Protein AF-A0A0G0UA24-F1 (afdb_monomer)

Radius of gyration: 17.82 Å; Cα contacts (8 Å, |Δi|>4): 95; chains: 1; bounding box: 48×23×48 Å

pLDDT: mean 95.19, std 7.32, range [40.84, 98.69]

Structure (mmCIF, N/CA/C/O backbone):
data_AF-A0A0G0UA24-F1
#
_entry.id   AF-A0A0G0UA24-F1
#
loop_
_atom_site.group_PDB
_atom_site.id
_atom_site.type_symbol
_atom_site.label_atom_id
_atom_site.label_alt_id
_atom_site.label_comp_id
_atom_site.label_asym_id
_atom_site.label_entity_id
_atom_site.label_seq_id
_atom_site.pdbx_PDB_ins_code
_atom_site.Cartn_x
_atom_site.Cartn_y
_atom_site.Cartn_z
_atom_site.occupancy
_atom_site.B_iso_or_equiv
_atom_site.auth_seq_id
_atom_site.auth_comp_id
_atom_site.auth_asym_id
_atom_site.auth_atom_id
_atom_site.pdbx_PDB_model_num
ATOM 1 N N . LEU A 1 1 ? -5.037 3.005 -13.877 1.00 93.69 1 LEU A N 1
ATOM 2 C CA . LEU A 1 1 ? -3.824 3.220 -13.038 1.00 93.69 1 LEU A CA 1
ATOM 3 C C . LEU A 1 1 ? -4.126 2.835 -11.587 1.00 93.69 1 LEU A C 1
ATOM 5 O O . LEU A 1 1 ? -5.298 2.671 -11.282 1.00 93.69 1 LEU A O 1
ATOM 9 N N . ARG A 1 2 ? -3.142 2.717 -10.671 1.00 97.31 2 ARG A N 1
ATOM 10 C CA . ARG A 1 2 ? -3.430 2.375 -9.251 1.00 97.31 2 ARG A CA 1
ATOM 11 C C . ARG A 1 2 ? -4.433 3.333 -8.603 1.00 97.31 2 ARG A C 1
ATOM 13 O O . ARG A 1 2 ? -5.321 2.896 -7.885 1.00 97.31 2 ARG A O 1
ATOM 20 N N . VAL A 1 3 ? -4.277 4.635 -8.842 1.00 96.12 3 VAL A N 1
ATOM 21 C CA . VAL A 1 3 ? -5.142 5.683 -8.263 1.00 96.12 3 VAL A CA 1
ATOM 22 C C . VAL A 1 3 ? -6.575 5.672 -8.812 1.00 96.12 3 VAL A C 1
ATOM 24 O O . VAL A 1 3 ? -7.439 6.330 -8.250 1.00 96.12 3 VAL A O 1
ATOM 27 N N . GLU A 1 4 ? -6.824 4.910 -9.877 1.00 96.62 4 GLU A N 1
ATOM 28 C CA . GLU A 1 4 ? -8.127 4.758 -10.541 1.00 96.62 4 GLU A CA 1
ATOM 29 C C . GLU A 1 4 ? -8.693 3.338 -10.379 1.00 96.62 4 GLU A C 1
ATOM 31 O O . GLU A 1 4 ? -9.728 3.021 -10.959 1.00 96.62 4 GLU A O 1
ATOM 36 N N . ALA A 1 5 ? -7.988 2.458 -9.664 1.00 97.19 5 ALA A N 1
ATOM 37 C CA . ALA A 1 5 ? -8.392 1.069 -9.500 1.00 97.19 5 ALA A CA 1
ATOM 38 C C . ALA A 1 5 ? -9.613 0.950 -8.575 1.00 97.19 5 ALA A C 1
ATOM 40 O O . ALA A 1 5 ? -9.756 1.705 -7.610 1.00 97.19 5 ALA A O 1
ATOM 41 N N . ASP A 1 6 ? -10.476 -0.023 -8.861 1.00 96.75 6 ASP A N 1
ATOM 42 C CA . ASP A 1 6 ? -11.628 -0.362 -8.026 1.00 96.75 6 ASP A CA 1
ATOM 43 C C . ASP A 1 6 ? -11.207 -1.071 -6.724 1.00 96.75 6 ASP A C 1
ATOM 45 O O . ASP A 1 6 ? -10.076 -1.536 -6.583 1.00 96.75 6 ASP A O 1
ATOM 49 N N . GLU A 1 7 ? -12.129 -1.187 -5.764 1.00 95.44 7 GLU A N 1
ATOM 50 C CA . GLU A 1 7 ? -11.859 -1.760 -4.434 1.00 95.44 7 GLU A CA 1
ATOM 51 C C . GLU A 1 7 ? -11.327 -3.206 -4.459 1.00 95.44 7 GLU A C 1
ATOM 53 O O . GLU A 1 7 ? -10.683 -3.622 -3.497 1.00 95.44 7 GLU A O 1
ATOM 58 N N . ILE A 1 8 ? -11.588 -3.980 -5.519 1.00 94.56 8 ILE A N 1
ATOM 59 C CA . ILE A 1 8 ? -11.097 -5.356 -5.651 1.00 94.56 8 ILE A CA 1
ATOM 60 C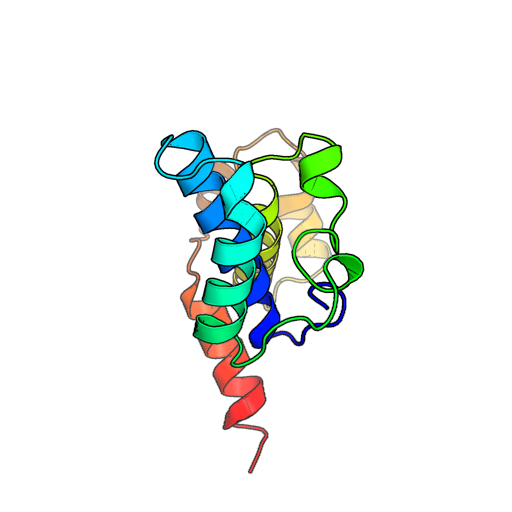 C . ILE A 1 8 ? -9.688 -5.337 -6.243 1.00 94.56 8 ILE A C 1
ATOM 62 O O . ILE A 1 8 ? -8.773 -5.953 -5.693 1.00 94.56 8 ILE A O 1
ATOM 66 N N . THR A 1 9 ? -9.487 -4.620 -7.352 1.00 96.94 9 THR A N 1
ATOM 67 C CA . THR A 1 9 ? -8.200 -4.652 -8.066 1.00 96.94 9 THR A CA 1
ATOM 68 C C . THR A 1 9 ? -7.115 -3.795 -7.416 1.00 96.94 9 THR A C 1
ATOM 70 O O . THR A 1 9 ? -5.921 -4.058 -7.594 1.00 96.94 9 THR A O 1
ATOM 73 N N . TYR A 1 10 ? -7.498 -2.820 -6.588 1.00 98.00 10 TYR A N 1
ATOM 74 C CA . TYR A 1 10 ? -6.584 -1.914 -5.893 1.00 98.00 10 TYR A CA 1
ATOM 75 C C . TYR A 1 10 ? -5.495 -2.642 -5.092 1.00 98.00 10 TYR A C 1
ATOM 77 O O . TYR A 1 10 ? -4.321 -2.265 -5.135 1.00 98.00 10 TYR A O 1
ATOM 85 N N . HIS A 1 11 ? -5.845 -3.720 -4.388 1.00 97.56 11 HIS A N 1
ATOM 86 C CA . HIS A 1 11 ? -4.891 -4.435 -3.538 1.00 97.56 11 HIS A CA 1
ATOM 87 C C . HIS A 1 11 ? -3.804 -5.167 -4.330 1.00 97.56 11 HIS A C 1
ATOM 89 O O . HIS A 1 11 ? -2.666 -5.242 -3.860 1.00 97.56 11 HIS A O 1
ATOM 95 N N . PHE A 1 12 ? -4.089 -5.608 -5.558 1.00 98.25 12 PHE A N 1
ATOM 96 C CA . PHE A 1 12 ? -3.070 -6.180 -6.440 1.00 98.25 12 PHE A CA 1
ATOM 97 C C . PHE A 1 12 ? -2.039 -5.138 -6.868 1.00 98.25 12 PHE A C 1
ATOM 99 O O . PHE A 1 12 ? -0.848 -5.448 -6.926 1.00 98.25 12 PHE A O 1
ATOM 106 N N . HIS A 1 13 ? -2.463 -3.883 -7.070 1.00 98.44 13 HIS A N 1
ATOM 107 C CA . HIS A 1 13 ? -1.538 -2.778 -7.324 1.00 98.44 13 HIS A CA 1
ATOM 108 C C . HIS A 1 13 ? -0.584 -2.527 -6.145 1.00 98.44 13 HIS A C 1
ATOM 110 O O . HIS A 1 13 ? 0.583 -2.183 -6.348 1.00 98.44 13 HIS A O 1
ATOM 116 N N . ILE A 1 14 ? -1.055 -2.697 -4.910 1.00 98.44 14 ILE A N 1
ATOM 117 C CA . ILE A 1 14 ? -0.205 -2.589 -3.720 1.00 98.44 14 ILE A CA 1
ATOM 118 C C . ILE A 1 14 ? 0.744 -3.787 -3.616 1.00 98.44 14 ILE A C 1
ATOM 120 O O . ILE A 1 14 ? 1.931 -3.605 -3.347 1.00 98.44 14 ILE A O 1
ATOM 124 N N . MET A 1 15 ? 0.242 -4.992 -3.889 1.00 98.25 15 MET A N 1
ATOM 125 C CA . MET A 1 15 ? 1.002 -6.235 -3.782 1.00 98.25 15 MET A CA 1
ATOM 126 C C . MET A 1 15 ? 2.219 -6.259 -4.710 1.00 98.25 15 MET A C 1
ATOM 128 O O . MET A 1 15 ? 3.318 -6.529 -4.227 1.00 98.25 15 MET A O 1
ATOM 132 N N . LEU A 1 16 ? 2.087 -5.884 -5.997 1.00 98.19 16 LEU A N 1
ATOM 133 C CA . LEU A 1 16 ? 3.269 -5.877 -6.876 1.00 98.19 16 LEU A CA 1
ATOM 134 C C . LEU A 1 16 ? 4.356 -4.910 -6.397 1.00 98.19 16 LEU A C 1
ATOM 136 O O . LEU A 1 16 ? 5.537 -5.224 -6.504 1.00 98.19 16 LEU A O 1
ATOM 140 N N . ARG A 1 17 ? 3.972 -3.749 -5.851 1.00 98.69 17 ARG A N 1
ATOM 141 C CA . ARG A 1 17 ? 4.928 -2.735 -5.389 1.00 98.69 17 ARG A CA 1
ATOM 142 C C . ARG A 1 17 ? 5.668 -3.233 -4.161 1.00 98.69 17 ARG A C 1
ATOM 144 O O . ARG A 1 17 ? 6.889 -3.169 -4.129 1.00 98.69 17 ARG A O 1
ATOM 151 N N . PHE A 1 18 ? 4.935 -3.800 -3.206 1.00 98.50 18 PHE A N 1
ATOM 152 C CA . PHE A 1 18 ? 5.519 -4.414 -2.020 1.00 98.50 18 PHE A CA 1
ATOM 153 C C . PHE A 1 18 ? 6.501 -5.538 -2.370 1.00 98.50 18 PHE A C 1
ATOM 155 O O . PHE A 1 18 ? 7.585 -5.614 -1.800 1.00 98.50 18 PHE A O 1
ATOM 162 N N . GLU A 1 19 ? 6.157 -6.409 -3.318 1.00 98.56 19 GLU A N 1
ATOM 163 C CA . GLU A 1 19 ? 7.037 -7.513 -3.709 1.00 98.56 19 GLU A CA 1
ATOM 164 C C . GLU A 1 19 ? 8.286 -7.049 -4.456 1.00 98.56 19 GLU A C 1
ATOM 166 O O . GLU A 1 19 ? 9.361 -7.613 -4.247 1.00 98.56 19 GLU A O 1
ATOM 171 N N . ILE A 1 20 ? 8.166 -6.016 -5.294 1.00 98.56 20 ILE A N 1
ATOM 172 C CA . ILE A 1 20 ? 9.320 -5.382 -5.938 1.00 98.56 20 ILE A CA 1
ATOM 173 C C . ILE A 1 20 ? 10.220 -4.738 -4.880 1.00 98.56 20 ILE A C 1
ATOM 175 O O . ILE A 1 20 ? 11.419 -5.003 -4.872 1.00 98.56 20 ILE A O 1
ATOM 179 N N . GLU A 1 21 ? 9.653 -3.961 -3.951 1.00 98.56 21 GLU A N 1
ATOM 180 C CA . GLU A 1 21 ? 10.396 -3.354 -2.839 1.00 98.56 21 GLU A CA 1
ATOM 181 C C . GLU A 1 21 ? 11.130 -4.412 -2.017 1.00 98.56 21 GLU A C 1
ATOM 183 O O . GLU A 1 21 ? 12.331 -4.291 -1.787 1.00 98.56 21 GLU A O 1
ATOM 188 N N . LYS A 1 22 ? 10.435 -5.486 -1.633 1.00 98.31 22 LYS A N 1
ATOM 189 C CA . LYS A 1 22 ? 11.029 -6.603 -0.899 1.00 98.31 22 LYS A CA 1
ATOM 190 C C . LYS A 1 22 ? 12.170 -7.244 -1.682 1.00 98.31 22 LYS A C 1
ATOM 192 O O . LYS A 1 22 ? 13.224 -7.492 -1.111 1.00 98.31 22 LYS A O 1
ATOM 197 N N . GLY A 1 23 ? 11.990 -7.503 -2.977 1.00 98.38 23 GLY A N 1
ATOM 198 C CA . GLY A 1 23 ? 13.037 -8.095 -3.805 1.00 98.38 23 GLY A CA 1
ATOM 199 C C . GLY A 1 23 ? 14.259 -7.189 -3.985 1.00 98.38 23 GLY A C 1
ATOM 200 O O . GLY A 1 23 ? 15.382 -7.690 -3.975 1.00 98.38 23 GLY A O 1
ATOM 201 N N . LEU A 1 24 ? 14.069 -5.871 -4.077 1.00 98.00 24 LEU A N 1
ATOM 202 C CA . LEU A 1 24 ? 15.164 -4.895 -4.108 1.00 98.00 24 LEU A CA 1
ATOM 203 C C . LEU A 1 24 ? 15.911 -4.837 -2.766 1.00 98.00 24 LEU A C 1
ATOM 205 O O . LEU A 1 24 ? 17.138 -4.904 -2.742 1.00 98.00 24 LEU A O 1
ATOM 209 N N . VAL A 1 25 ? 15.184 -4.761 -1.646 1.00 97.62 25 VAL A N 1
ATOM 210 C CA . VAL A 1 25 ? 15.765 -4.728 -0.289 1.00 97.62 25 VAL A CA 1
ATOM 211 C C . VAL A 1 25 ? 16.515 -6.023 0.029 1.00 97.62 25 VAL A C 1
ATOM 213 O O . VAL A 1 25 ? 17.631 -5.979 0.546 1.00 97.62 25 VAL A O 1
ATOM 216 N N . ASP A 1 26 ? 15.953 -7.169 -0.358 1.00 98.00 26 ASP A N 1
ATOM 217 C CA . ASP A 1 26 ? 16.577 -8.490 -0.225 1.00 98.00 26 ASP A CA 1
ATOM 218 C C . ASP A 1 26 ? 17.754 -8.698 -1.206 1.00 98.00 26 ASP A C 1
ATOM 220 O O . ASP A 1 26 ? 18.359 -9.771 -1.206 1.00 98.00 26 ASP A O 1
ATOM 224 N N . LYS A 1 27 ? 18.071 -7.717 -2.068 1.00 97.50 27 LYS A N 1
ATOM 225 C CA . LYS A 1 27 ? 19.072 -7.807 -3.151 1.00 97.50 27 LYS A CA 1
ATOM 226 C C . LYS A 1 27 ? 18.838 -8.973 -4.123 1.00 97.50 27 LYS A C 1
ATOM 228 O O . LYS A 1 27 ? 19.776 -9.482 -4.730 1.00 97.50 27 LYS A O 1
ATOM 233 N N . LYS A 1 28 ? 17.584 -9.403 -4.270 1.00 98.12 28 LYS A N 1
ATOM 234 C CA . LYS A 1 28 ? 17.153 -10.412 -5.252 1.00 98.12 28 LYS A CA 1
ATOM 235 C C . LYS A 1 28 ? 16.920 -9.804 -6.631 1.00 98.12 28 LYS A C 1
ATOM 237 O O . LYS A 1 28 ? 17.026 -10.517 -7.622 1.00 98.12 28 LYS A O 1
ATOM 242 N N . TYR A 1 29 ? 16.580 -8.517 -6.686 1.00 98.06 29 TYR A N 1
ATOM 243 C CA . TYR A 1 29 ? 16.347 -7.768 -7.919 1.00 98.06 29 TYR A CA 1
ATOM 244 C C . TYR A 1 29 ? 17.359 -6.634 -8.055 1.00 98.06 29 TYR A C 1
ATOM 246 O O . TYR A 1 29 ? 17.713 -6.000 -7.058 1.00 98.06 29 TYR A O 1
ATOM 254 N N . ASN A 1 30 ? 17.775 -6.341 -9.288 1.00 98.06 30 ASN A N 1
ATOM 255 C CA . ASN A 1 30 ? 18.485 -5.104 -9.593 1.00 98.06 30 ASN A CA 1
ATOM 256 C C . ASN A 1 30 ? 17.489 -4.027 -10.017 1.00 98.06 30 ASN A C 1
ATOM 258 O O . ASN A 1 30 ? 16.446 -4.316 -10.603 1.00 98.06 30 ASN A O 1
ATOM 262 N N . VAL A 1 31 ? 17.839 -2.762 -9.775 1.00 97.00 31 VAL A N 1
ATOM 263 C CA . VAL A 1 31 ? 17.016 -1.615 -10.195 1.00 97.00 31 VAL A CA 1
ATOM 264 C C . VAL A 1 31 ? 16.802 -1.600 -11.714 1.00 97.00 31 VAL A C 1
ATOM 266 O O . VAL A 1 31 ? 15.720 -1.236 -12.168 1.00 97.00 31 VAL A O 1
ATOM 269 N N . SER A 1 32 ? 17.797 -2.043 -12.493 1.00 97.94 32 SER A N 1
ATOM 270 C CA . SER A 1 32 ? 17.715 -2.152 -13.956 1.00 97.94 32 SER A CA 1
ATOM 271 C C . SER A 1 32 ? 16.590 -3.063 -14.440 1.00 97.94 32 SER A C 1
ATOM 273 O O . SER A 1 32 ? 16.081 -2.839 -15.529 1.00 97.94 32 SER A O 1
ATOM 275 N N . ASP A 1 33 ? 16.193 -4.040 -13.623 1.00 98.00 33 ASP A N 1
ATOM 276 C CA . ASP A 1 33 ? 15.266 -5.108 -14.009 1.00 98.00 33 ASP A CA 1
ATOM 277 C C . ASP A 1 33 ? 13.820 -4.786 -13.580 1.00 98.00 33 ASP A C 1
ATOM 279 O O . ASP A 1 33 ? 12.877 -5.538 -13.838 1.00 98.00 33 ASP A O 1
ATOM 283 N N . VAL A 1 34 ? 13.620 -3.670 -12.864 1.00 98.12 34 VAL A N 1
ATOM 284 C CA . VAL A 1 34 ? 12.334 -3.329 -12.237 1.00 98.12 34 VAL A CA 1
ATOM 285 C C . VAL A 1 34 ? 11.239 -3.123 -13.280 1.00 98.12 34 VAL A C 1
ATOM 287 O O . VAL A 1 34 ? 10.082 -3.442 -13.012 1.00 98.12 34 VAL A O 1
ATOM 290 N N . ARG A 1 35 ? 11.577 -2.630 -14.474 1.00 98.25 35 ARG A N 1
ATOM 291 C CA . ARG A 1 35 ? 10.610 -2.431 -15.559 1.00 98.25 35 ARG A CA 1
ATOM 292 C C . ARG A 1 35 ? 10.015 -3.762 -16.020 1.00 98.25 35 ARG A C 1
ATOM 294 O O . ARG A 1 35 ? 8.797 -3.892 -16.149 1.00 98.25 35 ARG A O 1
ATOM 301 N N . GLU A 1 36 ? 10.863 -4.752 -16.249 1.00 98.44 36 GLU A N 1
ATOM 302 C CA . GLU A 1 36 ? 10.490 -6.085 -16.705 1.00 98.44 36 GLU A CA 1
ATOM 303 C C . GLU A 1 36 ? 9.700 -6.814 -15.615 1.00 98.44 36 GLU A C 1
ATOM 305 O O . GLU A 1 36 ? 8.629 -7.361 -15.888 1.00 98.44 36 GLU A O 1
ATOM 310 N N . ILE A 1 37 ? 10.171 -6.743 -14.365 1.00 98.56 37 ILE A N 1
ATOM 311 C CA . ILE A 1 37 ? 9.492 -7.335 -13.204 1.00 98.56 37 ILE A CA 1
ATOM 312 C C . ILE A 1 37 ? 8.109 -6.705 -13.007 1.00 98.56 37 ILE A C 1
ATOM 314 O O . ILE A 1 37 ? 7.131 -7.417 -12.770 1.00 98.56 37 ILE A O 1
ATOM 318 N N . TRP A 1 38 ? 8.000 -5.380 -13.138 1.00 98.69 38 TRP A N 1
ATOM 319 C CA . TRP A 1 38 ? 6.726 -4.669 -13.067 1.00 98.69 38 TRP A CA 1
ATOM 320 C C . TRP A 1 38 ? 5.741 -5.188 -14.110 1.00 98.69 38 TRP A C 1
ATOM 322 O O . TRP A 1 38 ? 4.609 -5.536 -13.777 1.00 98.69 38 TRP A O 1
ATOM 332 N N . ASN A 1 39 ? 6.170 -5.259 -15.370 1.00 98.56 39 ASN A N 1
ATOM 333 C CA . ASN A 1 39 ? 5.323 -5.704 -16.472 1.00 98.56 39 ASN A CA 1
ATOM 334 C C . ASN A 1 39 ? 4.877 -7.160 -16.296 1.00 98.56 39 ASN A C 1
ATOM 336 O O . ASN A 1 39 ? 3.704 -7.464 -16.522 1.00 98.56 39 ASN A O 1
ATOM 340 N N . ALA A 1 40 ? 5.774 -8.035 -15.835 1.00 98.56 40 ALA A N 1
ATOM 341 C CA . ALA A 1 40 ? 5.448 -9.421 -15.520 1.00 98.56 40 ALA A CA 1
ATOM 342 C C . ALA A 1 40 ? 4.387 -9.515 -14.410 1.00 98.56 40 ALA A C 1
ATOM 344 O O . ALA A 1 40 ? 3.367 -10.175 -14.597 1.00 98.56 40 ALA A O 1
ATOM 345 N N . LYS A 1 41 ? 4.560 -8.785 -13.301 1.00 98.44 41 LYS A N 1
ATOM 346 C CA . LYS A 1 41 ? 3.606 -8.788 -12.178 1.00 98.44 41 LYS A CA 1
ATOM 347 C C . LYS A 1 41 ? 2.263 -8.146 -12.518 1.00 98.44 41 LYS A C 1
ATOM 349 O O . LYS A 1 41 ? 1.224 -8.635 -12.088 1.00 98.44 41 LYS A O 1
ATOM 354 N N . MET A 1 42 ? 2.252 -7.075 -13.314 1.00 98.38 42 MET A N 1
ATOM 355 C CA . MET A 1 42 ? 1.008 -6.497 -13.838 1.00 98.38 42 MET A CA 1
ATOM 356 C C . MET A 1 42 ? 0.247 -7.520 -14.686 1.00 98.38 42 MET A C 1
ATOM 358 O O . MET A 1 42 ? -0.972 -7.646 -14.551 1.00 98.38 42 MET A O 1
ATOM 362 N N . LYS A 1 43 ? 0.956 -8.292 -15.521 1.00 98.44 43 LYS A N 1
ATOM 363 C CA . LYS A 1 43 ? 0.328 -9.341 -16.326 1.00 98.44 43 LYS A CA 1
ATOM 364 C C . LYS A 1 43 ? -0.206 -10.476 -15.459 1.00 98.44 43 LYS A C 1
ATOM 366 O O . LYS A 1 43 ? -1.316 -10.934 -15.707 1.00 98.44 43 LYS A O 1
ATOM 371 N N . GLU A 1 44 ? 0.566 -10.900 -14.465 1.00 98.38 44 GLU A N 1
ATOM 372 C CA . GLU A 1 44 ? 0.212 -11.968 -13.529 1.00 98.38 44 GLU A CA 1
ATOM 373 C C . GLU A 1 44 ? -1.024 -11.615 -12.690 1.00 98.38 44 GLU A C 1
ATOM 375 O O . GLU A 1 44 ? -1.982 -12.380 -12.661 1.00 98.38 44 GLU A O 1
ATOM 380 N N . TYR A 1 45 ? -1.035 -10.445 -12.045 1.00 97.88 45 TYR A N 1
ATOM 381 C CA . TYR A 1 45 ? -2.089 -10.087 -11.091 1.00 97.88 45 TYR A CA 1
ATOM 382 C C . TYR A 1 45 ? -3.304 -9.410 -11.720 1.00 97.88 45 TYR A C 1
ATOM 384 O O . TYR A 1 45 ? -4.411 -9.545 -11.207 1.00 97.88 45 TYR A O 1
ATOM 392 N N . LEU A 1 46 ? -3.115 -8.657 -12.804 1.00 97.62 46 LEU A N 1
ATOM 393 C CA . LEU A 1 46 ? -4.165 -7.819 -13.397 1.00 97.62 46 LEU A CA 1
ATOM 394 C C . LEU A 1 46 ? -4.457 -8.179 -14.858 1.00 97.62 46 LEU A C 1
ATOM 396 O O . LEU A 1 46 ? -5.314 -7.562 -15.485 1.00 97.62 46 LEU A O 1
ATOM 400 N N . GLY A 1 47 ? -3.744 -9.149 -15.437 1.00 97.88 47 GLY A N 1
ATOM 401 C CA . GLY A 1 47 ? -3.963 -9.593 -16.815 1.00 97.88 47 GLY A CA 1
ATOM 402 C C . GLY A 1 47 ? -3.492 -8.609 -17.893 1.00 97.88 47 GLY A C 1
ATOM 403 O O . GLY A 1 47 ? -3.616 -8.922 -19.083 1.00 97.8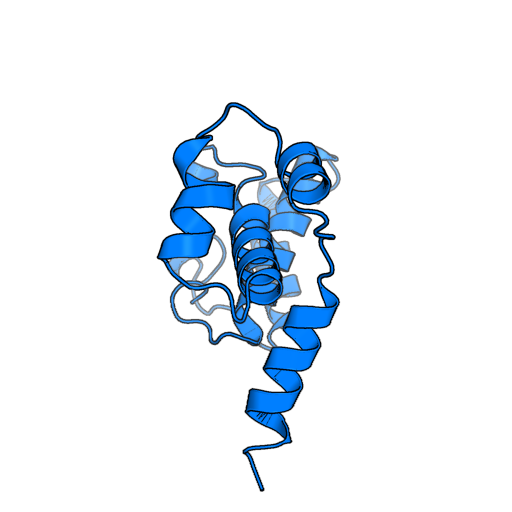8 47 GLY A O 1
ATOM 404 N N . ILE A 1 48 ? -2.901 -7.470 -17.516 1.00 96.88 48 ILE A N 1
ATOM 405 C CA . ILE A 1 48 ? -2.543 -6.363 -18.417 1.00 96.88 48 ILE A CA 1
ATOM 406 C C . ILE A 1 48 ? -1.047 -6.037 -18.376 1.00 96.88 48 ILE A C 1
ATOM 408 O O .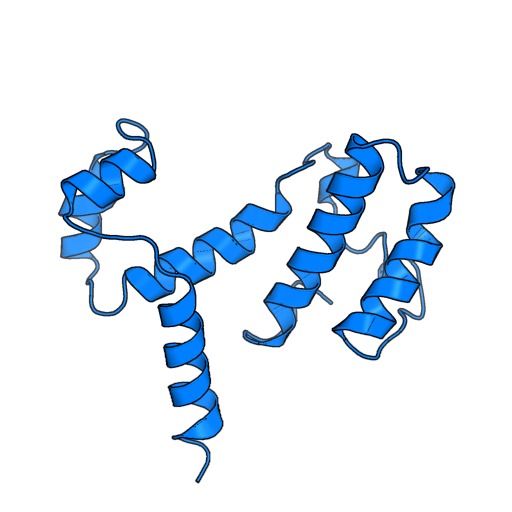 ILE A 1 48 ? -0.394 -6.195 -17.352 1.00 96.88 48 ILE A O 1
ATOM 412 N N . VAL A 1 49 ? -0.511 -5.528 -19.486 1.00 97.94 49 VAL A N 1
ATOM 413 C CA . VAL A 1 49 ? 0.844 -4.959 -19.556 1.00 97.94 49 VAL A CA 1
ATOM 414 C C . VAL A 1 49 ? 0.716 -3.478 -19.926 1.00 97.94 49 VAL A C 1
ATOM 416 O O . VAL A 1 49 ? 0.042 -3.178 -20.917 1.00 97.94 49 VAL A O 1
ATOM 419 N N . PRO A 1 50 ? 1.310 -2.546 -19.156 1.00 97.25 50 PRO A N 1
ATOM 420 C CA . PRO A 1 50 ? 1.309 -1.124 -19.497 1.00 97.25 50 PRO A CA 1
ATOM 421 C C . PRO A 1 50 ? 1.916 -0.865 -20.882 1.00 97.25 50 PRO A C 1
ATOM 423 O O . PRO A 1 50 ? 2.919 -1.475 -21.246 1.00 97.25 50 PRO A O 1
ATOM 426 N N . LYS A 1 51 ? 1.340 0.066 -21.653 1.00 96.75 51 LYS A N 1
ATOM 427 C CA . LYS A 1 51 ? 1.858 0.407 -22.994 1.00 96.75 51 LYS A CA 1
ATOM 428 C C . LYS A 1 51 ? 3.087 1.314 -22.934 1.00 96.75 51 LYS A C 1
ATOM 430 O O . LYS A 1 51 ? 3.869 1.354 -23.880 1.00 96.75 51 LYS A O 1
ATOM 435 N N . LYS A 1 52 ? 3.215 2.085 -21.853 1.00 97.38 52 LYS A N 1
ATOM 436 C CA . LYS A 1 52 ? 4.273 3.075 -21.625 1.00 97.38 52 LYS A CA 1
ATOM 437 C C . LYS A 1 52 ? 4.719 3.026 -20.173 1.00 97.38 52 LYS A C 1
ATOM 439 O O . LYS A 1 52 ? 3.914 2.750 -19.287 1.00 97.38 52 LYS A O 1
ATOM 444 N N . ASP A 1 53 ? 5.967 3.397 -19.913 1.00 97.75 53 ASP A N 1
ATOM 445 C CA . ASP A 1 53 ? 6.519 3.367 -18.553 1.00 97.75 53 ASP A CA 1
ATOM 446 C C . ASP A 1 53 ? 5.830 4.375 -17.625 1.00 97.75 53 ASP A C 1
ATOM 448 O O . ASP A 1 53 ? 5.672 4.093 -16.441 1.00 97.75 53 ASP A O 1
ATOM 452 N N . SER A 1 54 ? 5.319 5.484 -18.174 1.00 97.19 54 SER A N 1
ATOM 453 C CA . SER A 1 54 ? 4.478 6.460 -17.462 1.00 97.19 54 SER A CA 1
ATOM 454 C C . SER A 1 54 ? 3.162 5.872 -16.938 1.00 97.19 54 SER A C 1
ATOM 456 O O . SER A 1 54 ? 2.605 6.377 -15.972 1.00 97.19 54 SER A O 1
ATOM 458 N N . GLU A 1 55 ? 2.658 4.809 -17.569 1.00 96.81 55 GLU A N 1
ATOM 459 C CA . GLU A 1 55 ? 1.479 4.050 -17.125 1.00 96.81 55 GLU A CA 1
ATOM 460 C C . GLU A 1 55 ? 1.874 2.799 -16.316 1.00 96.81 55 GLU A C 1
ATOM 462 O O . GLU A 1 55 ? 1.025 2.127 -15.726 1.00 96.81 55 GLU A O 1
ATOM 467 N N . GLY A 1 56 ? 3.166 2.465 -16.317 1.00 97.56 56 GLY A N 1
ATOM 468 C CA . GLY A 1 56 ? 3.766 1.315 -15.657 1.00 97.56 56 GLY A CA 1
ATOM 469 C C . GLY A 1 56 ? 4.590 1.740 -14.452 1.00 97.56 56 GLY A C 1
ATOM 470 O O . GLY A 1 56 ? 4.063 2.353 -13.524 1.00 97.56 56 GLY A O 1
ATOM 471 N N . VAL A 1 57 ? 5.875 1.392 -14.472 1.00 97.94 57 VAL A N 1
ATOM 472 C CA . VAL A 1 57 ? 6.814 1.576 -13.357 1.00 97.94 57 VAL A CA 1
ATOM 473 C C . VAL A 1 57 ? 6.971 3.034 -12.896 1.00 97.94 57 VAL A C 1
ATOM 475 O O . VAL A 1 57 ? 7.240 3.271 -11.724 1.00 97.94 57 VAL A O 1
ATOM 478 N N . LEU A 1 58 ? 6.754 4.018 -13.776 1.00 97.94 58 LEU A N 1
ATOM 479 C CA . LEU A 1 58 ? 6.892 5.448 -13.465 1.00 97.94 58 LEU A CA 1
ATOM 480 C C . LEU A 1 58 ? 5.570 6.122 -13.062 1.00 97.94 58 LEU A C 1
ATOM 482 O O . LEU A 1 58 ? 5.529 7.342 -12.933 1.00 97.94 58 LEU A O 1
ATOM 486 N N . GLN A 1 59 ? 4.483 5.364 -12.879 1.00 97.81 59 GLN A N 1
ATOM 487 C CA . GLN A 1 59 ? 3.167 5.951 -12.590 1.00 97.81 59 GLN A CA 1
ATOM 488 C C . GLN A 1 59 ? 3.056 6.601 -11.201 1.00 97.81 59 GLN A C 1
ATOM 490 O O . GLN A 1 59 ? 2.138 7.382 -10.968 1.00 97.81 59 GLN A O 1
ATOM 495 N N . ASP A 1 60 ? 3.938 6.239 -10.267 1.00 98.19 60 ASP A N 1
ATOM 496 C CA . ASP A 1 60 ? 3.901 6.684 -8.875 1.00 98.19 60 ASP A CA 1
ATOM 497 C C . ASP A 1 60 ? 5.185 7.417 -8.481 1.00 98.19 60 ASP A C 1
ATOM 499 O O . ASP A 1 60 ? 6.291 7.008 -8.826 1.00 98.19 60 ASP A O 1
ATOM 503 N N . ILE A 1 61 ? 5.032 8.466 -7.673 1.00 97.62 61 ILE A N 1
ATOM 504 C CA . ILE A 1 61 ? 6.142 9.297 -7.180 1.00 97.62 61 ILE A CA 1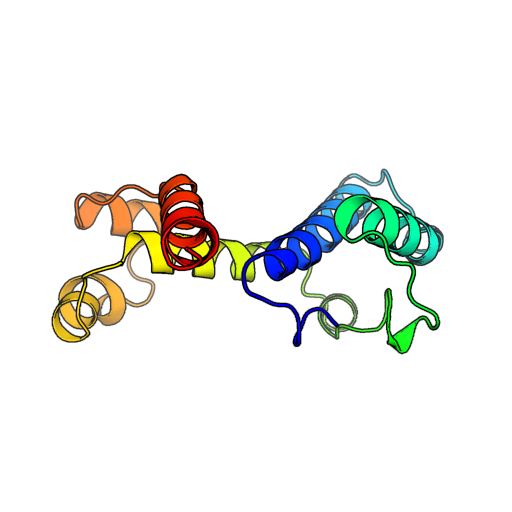
ATOM 505 C C . ILE A 1 61 ? 6.892 8.680 -5.989 1.00 97.62 61 ILE A C 1
ATOM 507 O O . ILE A 1 61 ? 7.913 9.204 -5.556 1.00 97.62 61 ILE A O 1
ATOM 511 N N . HIS A 1 62 ? 6.381 7.597 -5.400 1.00 98.44 62 HIS A N 1
ATOM 512 C CA . HIS A 1 62 ? 6.844 7.115 -4.096 1.00 98.44 62 HIS A CA 1
ATOM 513 C C . HIS A 1 62 ? 8.319 6.740 -4.083 1.00 98.44 62 HIS A C 1
ATOM 515 O O . HIS A 1 62 ? 9.060 7.189 -3.210 1.00 98.44 62 HIS A O 1
ATOM 521 N N . TRP A 1 63 ? 8.765 5.964 -5.068 1.00 97.69 63 TRP A N 1
ATOM 522 C CA . TRP A 1 63 ? 10.155 5.519 -5.131 1.00 97.69 63 TRP A CA 1
ATOM 523 C C . TRP A 1 63 ? 11.123 6.662 -5.437 1.00 97.69 63 TRP A C 1
ATOM 525 O O . TRP A 1 63 ? 12.204 6.695 -4.855 1.00 97.69 63 TRP A O 1
ATOM 535 N N . SER A 1 64 ? 10.730 7.642 -6.259 1.00 96.69 64 SER A N 1
ATOM 536 C CA . SER A 1 64 ? 11.567 8.825 -6.509 1.00 96.69 64 SER A CA 1
ATOM 537 C C . SER A 1 64 ? 11.682 9.739 -5.285 1.00 96.69 64 SER A C 1
ATOM 539 O O . SER A 1 64 ? 12.670 10.455 -5.152 1.00 96.69 64 SER A O 1
ATOM 541 N N . GLN A 1 65 ? 10.723 9.671 -4.358 1.00 97.94 65 GLN A N 1
ATOM 542 C CA . GLN A 1 65 ? 10.764 10.353 -3.059 1.00 97.94 65 GLN A CA 1
ATOM 543 C C . GLN A 1 65 ? 11.362 9.498 -1.928 1.00 97.94 65 GLN A C 1
ATOM 545 O O . GLN A 1 65 ? 11.325 9.903 -0.768 1.00 97.94 65 GLN A O 1
ATOM 550 N N . GLY A 1 66 ? 11.901 8.312 -2.229 1.00 96.50 66 GLY A N 1
ATOM 551 C CA . GLY A 1 66 ? 12.505 7.426 -1.229 1.00 96.50 66 GLY A CA 1
ATOM 552 C C . GLY A 1 66 ? 11.507 6.752 -0.279 1.00 96.50 66 GLY A C 1
ATOM 553 O O . GLY A 1 66 ? 11.911 6.206 0.745 1.00 96.50 66 GLY A O 1
ATOM 554 N N . MET A 1 67 ? 10.210 6.754 -0.602 1.00 97.94 67 MET A N 1
ATOM 555 C CA . MET A 1 67 ? 9.148 6.159 0.219 1.00 97.94 67 MET A CA 1
ATOM 556 C C . MET A 1 67 ? 9.067 4.631 0.040 1.00 97.94 67 MET A C 1
ATOM 558 O O . MET A 1 67 ? 8.050 4.097 -0.402 1.00 97.94 67 MET A O 1
ATOM 562 N N . ILE A 1 68 ? 10.147 3.924 0.377 1.00 97.25 68 ILE A N 1
ATOM 563 C CA . ILE A 1 68 ? 10.224 2.454 0.344 1.00 97.25 68 ILE A CA 1
ATOM 564 C C . ILE A 1 68 ? 9.519 1.859 1.571 1.00 97.25 68 ILE A C 1
ATOM 566 O O . ILE A 1 68 ? 9.715 2.328 2.691 1.00 97.25 68 ILE A O 1
ATOM 570 N N . GLY A 1 69 ? 8.694 0.825 1.375 1.00 96.88 69 GLY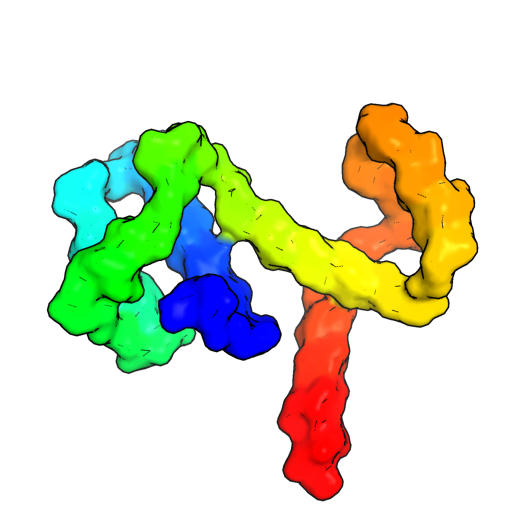 A N 1
ATOM 571 C CA . GLY A 1 69 ? 7.884 0.216 2.437 1.00 96.88 69 GLY A CA 1
ATOM 572 C C . GLY A 1 69 ? 6.584 0.971 2.728 1.00 96.88 69 GLY A C 1
ATOM 573 O O . GLY A 1 69 ? 5.861 0.622 3.663 1.00 96.88 69 GLY A O 1
ATOM 574 N N . TYR A 1 70 ? 6.259 1.994 1.930 1.00 98.06 70 TYR A N 1
ATOM 575 C CA . TYR A 1 70 ? 5.079 2.832 2.133 1.00 98.06 70 TYR A CA 1
ATOM 576 C C . TYR A 1 70 ? 3.801 2.191 1.583 1.00 98.06 70 TYR A C 1
ATOM 578 O O . TYR A 1 70 ? 2.756 2.244 2.230 1.00 98.06 70 TYR A O 1
ATOM 586 N N . PHE A 1 71 ? 3.850 1.555 0.407 1.00 98.38 71 PHE A N 1
ATOM 587 C CA . PHE A 1 71 ? 2.648 1.043 -0.265 1.00 98.38 71 PHE A CA 1
ATOM 588 C C . PHE A 1 71 ? 1.776 0.086 0.565 1.00 98.38 71 PHE A C 1
ATOM 590 O O . PHE A 1 71 ? 0.551 0.238 0.508 1.00 98.38 71 PHE A O 1
ATOM 597 N N . PRO A 1 72 ? 2.326 -0.849 1.370 1.00 97.75 72 PRO A N 1
ATOM 598 C CA . PRO A 1 72 ? 1.516 -1.728 2.217 1.00 97.75 72 PRO A CA 1
ATOM 599 C C . PRO A 1 72 ? 0.539 -0.987 3.141 1.00 97.75 72 PRO A C 1
ATOM 601 O O . PRO A 1 72 ? -0.511 -1.533 3.486 1.00 97.75 72 PRO A O 1
ATOM 604 N N . THR A 1 73 ? 0.842 0.265 3.505 1.00 97.38 73 THR A N 1
ATOM 605 C CA . THR A 1 73 ? -0.015 1.081 4.378 1.00 97.38 73 THR 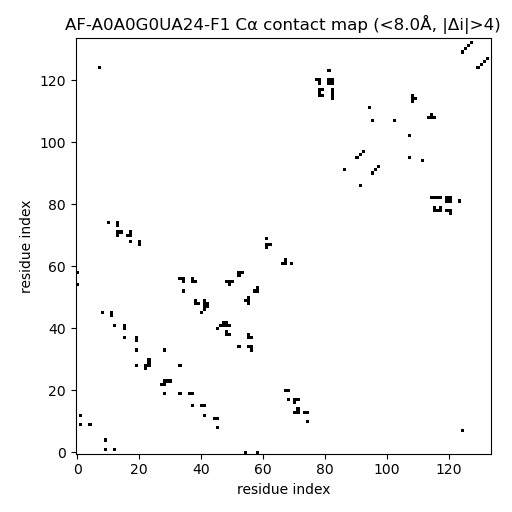A CA 1
ATOM 606 C C . THR A 1 73 ? -1.388 1.377 3.764 1.00 97.38 73 THR A C 1
ATOM 608 O O . THR A 1 73 ? -2.368 1.442 4.504 1.00 97.38 73 THR A O 1
ATOM 611 N N . TYR A 1 74 ? -1.508 1.464 2.431 1.00 97.94 74 TYR A N 1
ATOM 612 C CA . TYR A 1 74 ? -2.797 1.671 1.759 1.00 97.94 74 TYR A CA 1
ATOM 613 C C . TYR A 1 74 ? -3.747 0.477 1.953 1.00 97.94 74 TYR A C 1
ATOM 615 O O . TYR A 1 74 ? -4.923 0.649 2.291 1.00 97.94 74 TYR A O 1
ATOM 623 N N . SER A 1 75 ? -3.233 -0.748 1.790 1.00 97.12 75 SER A N 1
ATOM 624 C CA . SER A 1 75 ? -4.011 -1.969 2.034 1.00 97.12 75 SER A CA 1
ATOM 625 C C . SER A 1 75 ? -4.321 -2.137 3.521 1.00 97.12 75 SER A C 1
ATOM 627 O O . SER A 1 75 ? -5.462 -2.418 3.877 1.00 97.12 75 SER A O 1
ATOM 629 N N . LEU A 1 76 ? -3.345 -1.872 4.399 1.00 95.94 76 LEU A N 1
ATOM 630 C CA . LEU A 1 76 ? -3.554 -1.901 5.847 1.00 95.94 76 LEU A CA 1
ATOM 631 C C . LEU A 1 76 ? -4.680 -0.950 6.282 1.00 95.94 76 LEU A C 1
ATOM 633 O O . LEU A 1 76 ? -5.543 -1.349 7.060 1.00 95.94 76 LEU A O 1
ATOM 637 N N . GLY A 1 77 ? -4.708 0.279 5.756 1.00 95.38 77 GLY A N 1
ATOM 638 C CA . GLY A 1 77 ? -5.766 1.250 6.041 1.00 95.38 77 GLY A CA 1
ATOM 639 C C . GLY A 1 77 ? -7.151 0.761 5.613 1.00 95.38 77 GLY A C 1
ATOM 640 O O . GLY A 1 77 ? -8.107 0.876 6.377 1.00 95.38 77 GLY A O 1
ATOM 641 N N . THR A 1 78 ? -7.249 0.138 4.437 1.00 96.31 78 THR A N 1
ATOM 642 C CA . THR A 1 78 ? -8.507 -0.443 3.936 1.00 96.31 78 THR A CA 1
ATOM 643 C C . THR A 1 78 ? -8.999 -1.586 4.829 1.00 96.31 78 THR A C 1
ATOM 645 O O . THR A 1 78 ? -10.177 -1.650 5.185 1.00 96.31 78 THR A O 1
ATOM 648 N N . PHE A 1 79 ? -8.095 -2.468 5.257 1.00 95.62 79 PHE A N 1
ATOM 649 C CA . PHE A 1 79 ? -8.438 -3.591 6.130 1.00 95.62 79 PHE A CA 1
ATOM 650 C C . PHE A 1 79 ? -8.825 -3.123 7.537 1.00 95.62 79 PHE A C 1
ATOM 652 O O . PHE A 1 79 ? -9.791 -3.629 8.110 1.00 95.62 79 PHE A O 1
ATOM 659 N N . LEU A 1 80 ? -8.139 -2.112 8.081 1.00 94.75 80 LEU A N 1
ATOM 660 C CA . LEU A 1 80 ? -8.524 -1.481 9.345 1.00 94.75 80 LEU A CA 1
ATOM 661 C C . LEU A 1 80 ? -9.902 -0.820 9.256 1.00 94.75 80 LEU A C 1
ATOM 663 O O . LEU A 1 80 ? -10.716 -1.006 10.157 1.00 94.75 80 LEU A O 1
ATOM 667 N N . ALA A 1 81 ? -10.200 -0.123 8.156 1.00 93.75 81 ALA A N 1
ATOM 668 C CA . ALA A 1 81 ? -11.509 0.486 7.941 1.00 93.75 81 ALA A CA 1
ATOM 669 C C . ALA A 1 81 ? -12.638 -0.559 7.943 1.00 93.75 81 ALA A C 1
ATOM 671 O O . ALA A 1 81 ? -13.673 -0.332 8.567 1.00 93.75 81 ALA A O 1
ATOM 672 N N . ALA A 1 82 ? -12.419 -1.727 7.327 1.00 93.94 82 ALA A N 1
ATOM 673 C CA . ALA A 1 82 ? -13.372 -2.836 7.379 1.00 93.94 82 ALA A CA 1
ATOM 674 C C . ALA A 1 82 ? -13.573 -3.365 8.814 1.00 93.94 82 ALA A C 1
ATOM 676 O O . ALA A 1 82 ? -14.703 -3.585 9.239 1.00 93.94 82 ALA A O 1
ATOM 677 N N . ASN A 1 83 ? -12.501 -3.480 9.605 1.00 92.19 83 ASN A N 1
ATOM 678 C CA . ASN A 1 83 ? -12.585 -3.876 11.020 1.00 92.19 83 ASN A CA 1
ATOM 679 C C . ASN A 1 83 ? -13.294 -2.828 11.904 1.00 92.19 83 ASN A C 1
ATOM 681 O O . ASN A 1 83 ? -13.755 -3.147 13.001 1.00 92.19 83 ASN A O 1
ATOM 685 N N . TRP A 1 84 ? -13.401 -1.579 11.445 1.00 91.69 84 TRP A N 1
ATOM 686 C CA . TRP A 1 84 ? -14.146 -0.502 12.106 1.00 91.69 84 TRP A CA 1
ATOM 687 C C . TRP A 1 84 ? -15.569 -0.325 11.572 1.00 91.69 84 TRP A C 1
ATOM 689 O O . TRP A 1 84 ? -16.251 0.633 11.947 1.00 91.69 84 TRP A O 1
ATOM 699 N N . GLN A 1 85 ? -16.055 -1.237 10.727 1.00 89.06 85 GLN A N 1
ATOM 700 C CA . GLN A 1 85 ? -17.421 -1.173 10.226 1.00 89.06 85 GLN A CA 1
ATOM 701 C C . GLN A 1 85 ? -18.433 -1.148 11.386 1.00 89.06 85 GLN A C 1
ATOM 703 O O . GLN A 1 85 ? -18.315 -1.871 12.375 1.00 89.06 85 GLN A O 1
ATOM 708 N N . GLY A 1 86 ? -19.428 -0.264 11.280 1.00 89.88 86 GLY A N 1
ATOM 709 C CA . GLY A 1 86 ? -20.438 -0.054 12.322 1.00 89.88 86 GLY A CA 1
ATOM 710 C C . GLY A 1 86 ? -19.994 0.851 13.478 1.00 89.88 86 GLY A C 1
ATOM 711 O O . GLY A 1 86 ? -20.789 1.092 14.384 1.00 89.88 86 GLY A O 1
ATOM 712 N N . LYS A 1 87 ? -18.762 1.379 13.468 1.00 93.44 87 LYS A N 1
ATOM 713 C CA . LYS A 1 87 ? -18.320 2.411 14.416 1.00 93.44 87 LYS A CA 1
ATOM 714 C C . LYS A 1 87 ? -18.585 3.798 13.844 1.00 93.44 87 LYS A C 1
ATOM 716 O O . LYS A 1 87 ? -18.159 4.120 12.737 1.00 93.44 87 LYS A O 1
ATOM 721 N N . ASP A 1 88 ? -19.292 4.626 14.602 1.00 96.25 88 ASP A N 1
ATOM 722 C CA . ASP A 1 88 ? -19.607 5.988 14.189 1.00 96.25 88 ASP A CA 1
ATOM 723 C C . ASP A 1 88 ? -18.462 6.970 14.507 1.00 96.25 88 ASP A C 1
ATOM 725 O O . ASP A 1 88 ? -17.453 6.646 15.142 1.00 96.25 88 ASP A O 1
ATOM 729 N N . LYS A 1 89 ? -18.620 8.224 14.068 1.00 96.19 89 LYS A N 1
ATOM 730 C CA . LYS A 1 89 ? -17.614 9.274 14.293 1.00 96.19 89 LYS A CA 1
ATOM 731 C C . LYS A 1 89 ? -17.368 9.548 15.779 1.00 96.19 89 LYS A C 1
ATOM 733 O O . LYS A 1 89 ? -16.251 9.925 16.134 1.00 96.19 89 LYS A O 1
ATOM 738 N N . LYS A 1 90 ? -18.390 9.414 16.633 1.00 97.88 90 LYS A N 1
ATOM 739 C CA . LYS A 1 90 ? -18.261 9.650 18.075 1.00 97.88 90 LYS A CA 1
ATOM 740 C C . LYS A 1 90 ? -17.388 8.566 18.699 1.00 97.88 90 LYS A C 1
ATOM 742 O O . LYS A 1 90 ? -16.399 8.892 19.352 1.00 97.88 90 LYS A O 1
ATOM 747 N N . TRP A 1 91 ? -17.679 7.305 18.390 1.00 96.62 91 TRP A N 1
ATOM 748 C CA . TRP A 1 91 ? -16.887 6.166 18.821 1.00 96.62 91 TRP A CA 1
ATOM 749 C C . TRP A 1 91 ? -15.429 6.310 18.377 1.00 96.62 91 TRP A C 1
ATOM 751 O O . TRP A 1 91 ? -14.533 6.214 19.212 1.00 96.62 91 TRP A O 1
ATOM 761 N N . LEU A 1 92 ? -15.178 6.640 17.103 1.00 96.56 92 LEU A N 1
ATOM 762 C CA . LEU A 1 92 ? -13.817 6.821 16.582 1.00 96.56 92 LEU A CA 1
ATOM 763 C C . LEU A 1 92 ? -13.052 7.945 17.298 1.00 96.56 92 LEU A C 1
ATOM 765 O O . LEU A 1 92 ? -11.878 7.774 17.622 1.00 96.56 92 LEU A O 1
ATOM 769 N N . LYS A 1 93 ? -13.701 9.075 17.612 1.00 97.56 93 LYS A N 1
ATOM 770 C CA . LYS A 1 93 ? -13.074 10.151 18.401 1.00 97.56 93 LYS A CA 1
ATOM 771 C C . LYS A 1 93 ? -12.678 9.679 19.798 1.00 97.56 93 LYS A C 1
ATOM 773 O O . LYS A 1 93 ? -11.577 9.975 20.254 1.00 97.56 93 LYS A O 1
ATOM 778 N N . GLU A 1 94 ? -13.564 8.942 20.459 1.00 97.06 94 GLU A N 1
ATOM 779 C CA . GLU A 1 94 ? -13.381 8.485 21.836 1.00 97.06 94 GLU A CA 1
ATOM 780 C C . GLU A 1 94 ? -12.391 7.323 21.970 1.00 97.06 94 GLU A C 1
ATOM 782 O O . GLU A 1 94 ? -11.743 7.211 23.009 1.00 97.06 94 GLU A O 1
ATOM 787 N N . HIS A 1 95 ? -12.260 6.477 20.950 1.00 95.94 95 HIS A N 1
ATOM 788 C CA . HIS A 1 95 ? -11.532 5.207 21.047 1.00 95.94 95 HIS A CA 1
ATOM 789 C C . HIS A 1 95 ? -10.258 5.166 20.199 1.00 95.94 95 HIS A C 1
ATOM 791 O O . HIS A 1 95 ? -9.362 4.384 20.510 1.00 95.94 95 HIS A O 1
ATOM 797 N N . ILE A 1 96 ? -10.152 6.015 19.169 1.00 95.19 96 ILE A N 1
ATOM 798 C CA . ILE A 1 96 ? -9.037 6.033 18.210 1.00 95.19 96 ILE A CA 1
ATOM 799 C C . ILE A 1 96 ? -8.387 7.425 18.167 1.00 95.19 96 ILE A C 1
ATOM 801 O O . ILE A 1 96 ? -7.255 7.585 18.614 1.00 95.19 96 ILE A O 1
ATOM 805 N N . HIS A 1 97 ? -9.097 8.453 17.686 1.00 96.44 97 HIS A N 1
ATOM 806 C CA . HIS A 1 97 ? -8.476 9.728 17.296 1.00 96.44 97 HIS A CA 1
ATOM 807 C C . HIS A 1 97 ? -7.840 10.495 18.462 1.00 96.44 97 HIS A C 1
ATOM 809 O O . HIS A 1 97 ? -6.769 11.072 18.290 1.00 96.44 97 HIS A O 1
ATOM 815 N N . LYS A 1 98 ? -8.469 10.504 19.650 1.00 97.38 98 LYS A N 1
ATOM 816 C CA . LYS A 1 98 ? -7.975 11.282 20.804 1.00 97.38 98 LYS A CA 1
ATOM 817 C C . LYS A 1 98 ? -6.586 10.863 21.287 1.00 97.38 98 LYS A C 1
ATOM 819 O O . LYS A 1 98 ? -5.945 11.621 22.004 1.00 97.38 98 LYS A O 1
ATOM 824 N N . TYR A 1 99 ? -6.156 9.648 20.947 1.00 96.81 99 TYR A N 1
ATOM 825 C CA . TYR A 1 99 ? -4.877 9.111 21.389 1.00 96.81 99 TYR A CA 1
ATOM 826 C C . TYR A 1 99 ? -3.714 9.528 20.490 1.00 96.81 99 TYR A C 1
ATOM 828 O O . TYR A 1 99 ? -2.574 9.374 20.909 1.00 96.81 99 TYR A O 1
ATOM 836 N N . GLY A 1 100 ? -3.961 10.051 1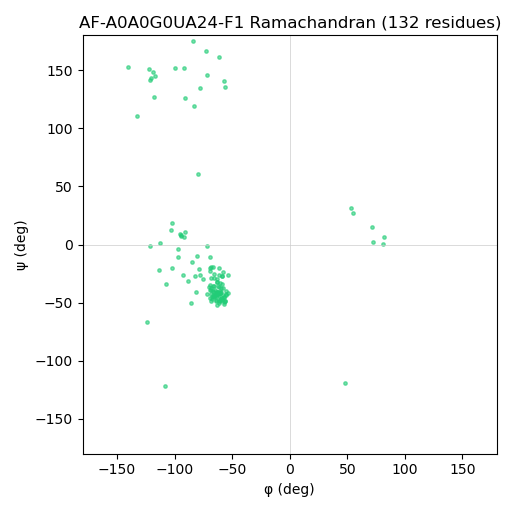9.282 1.00 96.69 100 GLY A N 1
ATOM 837 C CA . GLY A 1 100 ? -2.889 10.378 18.338 1.00 96.69 100 GLY A CA 1
ATOM 838 C C . GLY A 1 100 ? -1.893 9.220 18.204 1.00 96.69 100 GLY A C 1
ATOM 839 O O . GLY A 1 100 ? -2.284 8.105 17.867 1.00 96.69 100 GLY A O 1
ATOM 840 N N . SER A 1 101 ? -0.630 9.478 18.549 1.00 96.69 101 SER A N 1
ATOM 841 C CA . SER A 1 101 ? 0.460 8.489 18.529 1.00 96.69 101 SER A CA 1
ATOM 842 C C . SER A 1 101 ? 0.835 7.935 19.914 1.00 96.69 101 SER A C 1
ATOM 844 O O . SER A 1 101 ? 1.928 7.404 20.078 1.00 96.69 101 SER A O 1
ATOM 846 N N . THR A 1 102 ? -0.026 8.069 20.931 1.00 98.06 102 THR A N 1
ATOM 847 C CA . THR A 1 102 ? 0.236 7.549 22.291 1.00 98.06 102 THR A CA 1
ATOM 848 C C . THR A 1 102 ? 0.356 6.027 22.329 1.00 98.06 102 THR A C 1
ATOM 850 O O . THR A 1 102 ? 1.096 5.498 23.152 1.00 98.06 102 THR A O 1
ATOM 853 N N . TYR A 1 103 ? -0.378 5.325 21.464 1.00 97.19 103 TYR A N 1
ATOM 854 C CA . TYR A 1 103 ? -0.375 3.868 21.388 1.00 97.19 103 TYR A CA 1
ATOM 855 C C . TYR A 1 103 ? 0.067 3.411 20.005 1.00 97.19 103 TYR A C 1
ATOM 857 O O . TYR A 1 103 ? -0.332 3.988 18.991 1.00 97.19 103 TYR A O 1
ATOM 865 N N . THR A 1 104 ? 0.820 2.316 19.960 1.00 96.06 104 THR A N 1
ATOM 866 C CA . THR A 1 104 ? 0.978 1.547 18.725 1.00 96.06 104 THR A CA 1
ATOM 867 C C . THR A 1 104 ? -0.379 1.009 18.267 1.00 96.06 104 THR A C 1
ATOM 869 O O . THR A 1 104 ? -1.322 0.874 19.054 1.00 96.06 104 THR A O 1
ATOM 872 N N . LEU A 1 105 ? -0.483 0.627 16.992 1.00 93.44 105 LEU A N 1
ATOM 873 C CA . LEU A 1 105 ? -1.704 0.009 16.471 1.00 93.44 105 LEU A CA 1
ATOM 874 C C . LEU A 1 105 ? -2.115 -1.228 17.291 1.00 93.44 105 LEU A C 1
ATOM 876 O O . LEU A 1 105 ? -3.288 -1.387 17.614 1.00 93.44 105 LEU A O 1
ATOM 880 N N . GLN A 1 106 ? -1.160 -2.084 17.666 1.00 93.94 106 GLN A N 1
ATOM 881 C CA . GLN A 1 106 ? -1.440 -3.307 18.427 1.00 93.94 106 GLN A CA 1
ATOM 882 C C . GLN A 1 106 ? -1.992 -3.003 19.825 1.00 93.94 106 GLN A C 1
ATOM 884 O O . GLN A 1 106 ? -2.966 -3.621 20.258 1.00 93.94 106 GLN A O 1
ATOM 889 N N . GLU A 1 107 ? -1.413 -2.023 20.519 1.00 96.25 107 GLU A N 1
ATOM 890 C CA . GLU A 1 107 ? -1.893 -1.584 21.832 1.00 96.25 107 GLU A CA 1
ATOM 891 C C . GLU A 1 107 ? -3.277 -0.946 21.738 1.00 96.25 107 GLU A C 1
ATOM 893 O O . GLU A 1 107 ? -4.139 -1.230 22.570 1.00 96.25 107 GLU A O 1
ATOM 898 N N . LEU A 1 108 ? -3.515 -0.130 20.709 1.00 95.62 108 LEU A N 1
ATOM 899 C CA . LEU A 1 108 ? -4.802 0.516 20.482 1.00 95.62 108 LEU A CA 1
ATOM 900 C C . LEU A 1 108 ? -5.905 -0.507 20.189 1.00 95.62 108 LEU A C 1
ATOM 902 O O . LEU A 1 108 ? -7.008 -0.397 20.728 1.00 95.62 108 LEU A O 1
ATOM 906 N N . LEU A 1 109 ? -5.605 -1.528 19.381 1.00 93.88 109 LEU A N 1
ATOM 907 C CA . LEU A 1 109 ? -6.520 -2.640 19.126 1.00 93.88 109 LEU A CA 1
ATOM 908 C C . LEU A 1 109 ? -6.823 -3.396 20.424 1.00 93.88 109 LEU A C 1
ATOM 910 O O . LEU A 1 109 ? -7.989 -3.536 20.791 1.00 93.88 109 LEU A O 1
ATOM 914 N N . LYS A 1 110 ? -5.787 -3.786 21.182 1.00 95.06 110 LYS A N 1
ATOM 915 C CA . LYS A 1 110 ? -5.940 -4.479 22.471 1.00 95.06 110 LYS A CA 1
ATOM 916 C C . LYS A 1 110 ? -6.779 -3.669 23.463 1.00 95.06 110 LYS A C 1
ATOM 918 O O . LYS A 1 110 ? -7.679 -4.218 24.094 1.00 95.06 110 LYS A O 1
ATOM 923 N N . LYS A 1 111 ? -6.518 -2.364 23.580 1.00 94.94 111 LYS A N 1
ATOM 924 C CA . LYS A 1 111 ? -7.237 -1.444 24.476 1.00 94.94 111 LYS A CA 1
ATOM 925 C C . LYS A 1 111 ? -8.731 -1.382 24.167 1.00 94.94 111 LYS A C 1
ATOM 927 O O . LYS A 1 111 ? -9.541 -1.309 25.085 1.00 94.94 111 LYS A O 1
ATOM 932 N N . ASN A 1 112 ? -9.086 -1.435 22.887 1.00 93.38 112 ASN A N 1
ATOM 933 C CA . ASN A 1 112 ? -10.470 -1.394 22.426 1.00 93.38 112 ASN A CA 1
ATOM 934 C C . ASN A 1 112 ? -11.099 -2.789 22.284 1.00 93.38 112 ASN A C 1
ATOM 936 O O . ASN A 1 112 ? -12.180 -2.905 21.712 1.00 93.38 112 ASN A O 1
ATOM 940 N N . GLN A 1 113 ? -10.436 -3.841 22.790 1.00 92.81 113 GLN A N 1
ATOM 941 C CA . GLN A 1 113 ? -10.865 -5.240 22.656 1.00 92.81 113 GLN A CA 1
ATOM 942 C C . GLN A 1 113 ? -11.119 -5.635 21.192 1.00 92.81 113 GLN A C 1
ATOM 944 O O . GLN A 1 113 ? -11.974 -6.459 20.876 1.00 92.81 113 GLN A O 1
ATOM 949 N N . MET A 1 114 ? -10.359 -5.023 20.288 1.00 89.94 114 MET A N 1
ATOM 950 C CA . MET A 1 114 ? -10.407 -5.261 18.859 1.00 89.94 114 MET A CA 1
ATOM 951 C C . MET A 1 114 ? -9.282 -6.197 18.444 1.00 89.94 114 MET A C 1
ATOM 953 O O . MET A 1 114 ? -8.202 -6.2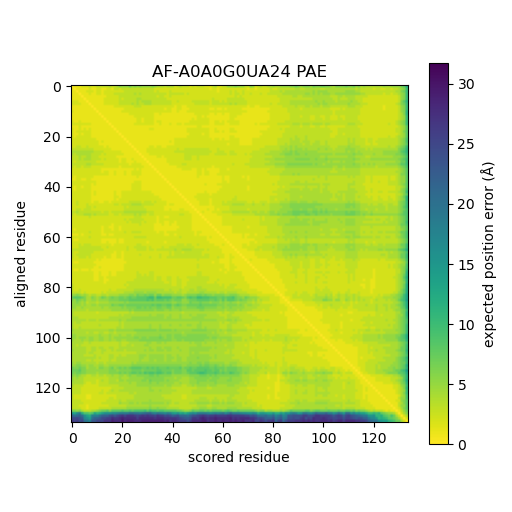18 19.038 1.00 89.94 114 MET A O 1
ATOM 957 N N . LYS A 1 115 ? -9.524 -6.936 17.367 1.00 88.69 115 LYS A N 1
ATOM 958 C CA . LYS A 1 115 ? -8.499 -7.688 16.651 1.00 88.69 115 LYS A CA 1
ATOM 959 C C . LYS A 1 115 ? -8.423 -7.151 15.233 1.00 88.69 115 LYS A C 1
ATOM 961 O O . LYS A 1 115 ? -9.421 -6.681 14.700 1.00 88.69 115 LYS A O 1
ATOM 966 N N . PHE A 1 116 ? -7.231 -7.197 14.658 1.00 92.69 116 PHE A N 1
ATOM 967 C CA . PHE A 1 116 ? -7.075 -7.000 13.228 1.00 92.69 116 PHE A CA 1
ATOM 968 C C . PHE A 1 116 ? -7.351 -8.329 12.533 1.00 92.69 116 PHE A C 1
ATOM 970 O O . PHE A 1 116 ? -6.640 -9.302 12.787 1.00 92.69 116 PHE A O 1
ATOM 977 N N . ASP A 1 117 ? -8.364 -8.358 11.675 1.00 92.62 117 ASP A N 1
ATOM 978 C CA . ASP A 1 117 ? -8.682 -9.514 10.848 1.00 92.62 117 ASP A CA 1
ATOM 979 C C . ASP A 1 117 ? -8.916 -9.073 9.389 1.00 92.62 117 ASP A C 1
ATOM 981 O O . ASP A 1 117 ? -9.908 -8.396 9.098 1.00 92.62 117 ASP A O 1
ATOM 985 N N . PRO A 1 118 ? -8.016 -9.410 8.446 1.00 91.25 118 PRO A N 1
ATOM 986 C CA . PRO A 1 118 ? -8.179 -9.025 7.047 1.00 91.25 118 PRO A CA 1
ATOM 987 C C . PRO A 1 118 ? -9.353 -9.746 6.364 1.00 91.25 118 PRO A C 1
ATOM 989 O O . PRO A 1 118 ? -9.847 -9.254 5.349 1.00 91.25 118 PRO A O 1
ATOM 992 N N . SER A 1 119 ? -9.842 -10.868 6.910 1.00 93.94 119 SER A N 1
ATOM 993 C CA . SER A 1 119 ? -10.973 -11.605 6.329 1.00 93.94 119 SER A CA 1
ATOM 994 C C . SER A 1 119 ? -12.282 -10.809 6.367 1.00 93.94 119 SER A C 1
ATOM 996 O O . SER A 1 119 ? -13.103 -10.943 5.463 1.00 93.94 119 SER A O 1
ATOM 998 N N . VAL A 1 120 ? -12.417 -9.868 7.309 1.00 94.19 120 VAL A N 1
ATOM 999 C CA . VAL A 1 120 ? -13.563 -8.947 7.395 1.00 94.19 120 VAL A CA 1
ATOM 1000 C C . VAL A 1 120 ? -13.719 -8.121 6.113 1.00 94.19 120 VAL A C 1
ATOM 1002 O O . VAL A 1 120 ? -14.835 -7.876 5.654 1.00 94.19 120 VAL A O 1
ATOM 1005 N N . ASN A 1 121 ? -12.608 -7.708 5.491 1.00 95.25 121 ASN A N 1
ATOM 1006 C CA . ASN A 1 121 ? -12.662 -6.996 4.215 1.00 95.25 121 ASN A CA 1
ATOM 1007 C C . ASN A 1 121 ? -13.139 -7.910 3.074 1.00 95.25 121 ASN A C 1
ATOM 1009 O O . ASN A 1 121 ? -13.944 -7.477 2.251 1.00 95.25 121 ASN A O 1
ATOM 1013 N N . LEU A 1 122 ? -12.715 -9.178 3.058 1.00 94.19 122 LEU A N 1
ATOM 1014 C CA . LEU A 1 122 ? -13.185 -10.155 2.071 1.00 94.19 122 LEU A CA 1
ATOM 1015 C C . LEU A 1 122 ? -14.691 -10.393 2.193 1.00 94.19 122 LEU A C 1
ATOM 1017 O O . LEU A 1 122 ? -15.381 -10.452 1.177 1.00 94.19 122 LEU A O 1
ATOM 1021 N N . ASP A 1 123 ? -15.215 -10.484 3.413 1.00 94.38 123 ASP A N 1
ATOM 1022 C CA . ASP A 1 123 ? -16.649 -10.663 3.642 1.00 94.38 123 ASP A CA 1
ATOM 1023 C C . ASP A 1 123 ? -17.456 -9.434 3.206 1.00 94.38 123 ASP A C 1
ATOM 1025 O O . ASP A 1 123 ? -18.497 -9.579 2.557 1.00 94.38 123 ASP A O 1
ATOM 1029 N N . TYR A 1 124 ? -16.947 -8.222 3.465 1.00 94.12 124 TYR A N 1
ATOM 1030 C CA . TYR A 1 124 ? -17.517 -6.984 2.923 1.00 94.12 1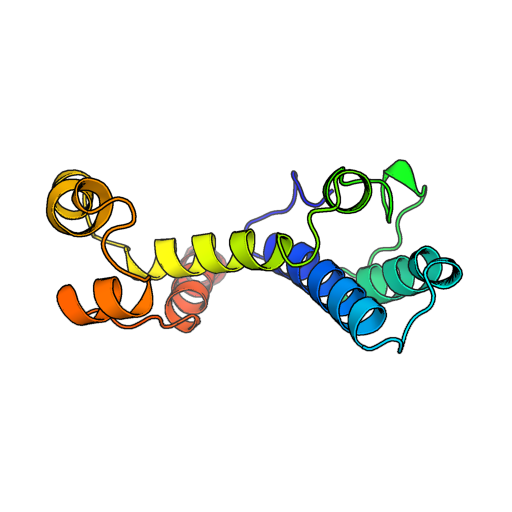24 TYR A CA 1
ATOM 1031 C C . TYR A 1 124 ? -17.572 -7.007 1.388 1.00 94.12 124 TYR A C 1
ATOM 1033 O O . TYR A 1 124 ? -18.634 -6.753 0.813 1.00 94.12 124 TYR A O 1
ATOM 1041 N N . LEU A 1 125 ? -16.463 -7.348 0.721 1.00 95.00 125 LEU A N 1
ATOM 1042 C CA . LEU A 1 125 ? -16.397 -7.396 -0.742 1.00 95.00 125 LEU A CA 1
ATOM 1043 C C . LEU A 1 125 ? -17.342 -8.463 -1.312 1.00 95.00 125 LEU A C 1
ATOM 1045 O O . LEU A 1 125 ? -18.104 -8.177 -2.233 1.00 95.00 125 LEU A O 1
ATOM 1049 N N . ARG A 1 126 ? -17.369 -9.669 -0.732 1.00 94.50 126 ARG A N 1
ATOM 1050 C CA . ARG A 1 126 ? -18.294 -10.739 -1.141 1.00 94.50 126 ARG A CA 1
ATOM 1051 C C . ARG A 1 126 ? -19.746 -10.299 -1.018 1.00 94.50 126 ARG A C 1
ATOM 1053 O O . ARG A 1 126 ? -20.511 -10.459 -1.963 1.00 94.50 126 ARG A O 1
ATOM 1060 N N . LYS A 1 127 ? -20.128 -9.703 0.112 1.00 93.69 127 LYS A N 1
ATOM 1061 C CA . LYS A 1 127 ? -21.488 -9.188 0.300 1.00 93.69 127 LYS A CA 1
ATOM 1062 C C . LYS A 1 127 ? -21.828 -8.123 -0.744 1.00 93.69 127 LYS A C 1
ATOM 1064 O O . LYS A 1 127 ? -22.883 -8.188 -1.367 1.00 93.69 127 LYS A O 1
ATOM 1069 N N . LYS A 1 128 ? -20.928 -7.164 -0.966 1.00 93.94 128 LYS A N 1
ATOM 1070 C CA . LYS A 1 128 ? -21.159 -6.049 -1.888 1.00 93.94 128 LYS A CA 1
ATOM 1071 C C . LYS A 1 128 ? -21.284 -6.493 -3.346 1.00 93.94 128 LYS A C 1
ATOM 1073 O O . LYS A 1 128 ? -22.183 -6.013 -4.025 1.00 93.94 128 LYS A O 1
ATOM 1078 N N . TYR A 1 129 ? -20.408 -7.382 -3.811 1.00 94.38 129 TYR A N 1
ATOM 1079 C CA . TYR A 1 129 ? -20.288 -7.713 -5.235 1.00 94.38 129 TYR A CA 1
ATOM 1080 C C . TYR A 1 129 ? -20.949 -9.038 -5.638 1.00 94.38 129 TYR A C 1
ATOM 1082 O O . TYR A 1 129 ? -21.248 -9.211 -6.813 1.00 94.38 129 TYR A O 1
ATOM 1090 N N . LEU A 1 130 ? -21.200 -9.964 -4.702 1.00 91.50 130 LEU A N 1
ATOM 1091 C CA . LEU A 1 130 ? -21.835 -11.257 -5.005 1.00 91.50 130 LEU A CA 1
ATOM 1092 C C . LEU A 1 130 ? -23.281 -11.353 -4.511 1.00 91.50 130 LEU A C 1
ATOM 1094 O O . LEU A 1 130 ? -24.085 -12.017 -5.152 1.00 91.50 130 LEU A O 1
ATOM 1098 N N . GLN A 1 131 ? -23.626 -10.724 -3.381 1.00 74.62 131 GLN A N 1
ATOM 1099 C CA . GLN A 1 131 ? -24.973 -10.853 -2.798 1.00 74.62 131 GLN A CA 1
ATOM 1100 C C . GLN A 1 131 ? -25.943 -9.755 -3.249 1.00 74.62 131 GLN A C 1
ATOM 1102 O O . GLN A 1 131 ? -27.141 -9.997 -3.283 1.00 74.62 131 GLN A O 1
ATOM 1107 N N . ASN A 1 132 ? -25.445 -8.576 -3.633 1.00 59.00 132 ASN A N 1
ATOM 1108 C CA . ASN A 1 132 ? -26.271 -7.494 -4.189 1.00 59.00 132 ASN A CA 1
ATOM 1109 C C . ASN A 1 132 ? -26.313 -7.497 -5.733 1.00 59.00 132 ASN A C 1
ATOM 1111 O O . ASN A 1 132 ? -26.780 -6.531 -6.330 1.00 59.00 132 ASN A O 1
ATOM 1115 N N . GLY A 1 133 ? -25.758 -8.532 -6.373 1.00 54.22 133 GLY A N 1
ATOM 1116 C CA . GLY A 1 133 ? -25.654 -8.668 -7.830 1.00 54.22 133 GLY A CA 1
ATOM 1117 C C . GLY A 1 133 ? -26.659 -9.641 -8.460 1.00 54.22 133 GLY A C 1
ATOM 1118 O O . GLY A 1 133 ? -26.466 -10.002 -9.620 1.00 54.22 133 GLY A O 1
ATOM 1119 N N . ALA A 1 134 ? -27.677 -10.081 -7.710 1.00 40.84 134 ALA A N 1
ATOM 1120 C CA . ALA A 1 134 ? -28.784 -10.923 -8.175 1.00 40.84 134 ALA A CA 1
ATOM 1121 C C . ALA A 1 134 ? -30.123 -10.196 -8.008 1.00 40.84 134 ALA A C 1
ATOM 1123 O O . ALA A 1 134 ? -30.299 -9.545 -6.951 1.00 40.84 134 ALA A O 1
#

Organism: NCBI:txid1618577

Foldseek 3Di:
DLVPDDPVLNVLVLVLLLVLLVCVVVVVDDPVCSLVSFQVSCCVRVVDGDPDVCRTVVVDCCVVVVNRPPSVVVLVVLQVVLQCPPPDPVNCCVQPDVCPPVDDPVVSCVVVVHDRDSVSSVVVCCCVPPVVVD

Mean predicted aligned error: 3.54 Å

InterPro domains:
  IPR001333 Peptidase M32, carboxypeptidase Taq [PF02074] (2-84)
  IPR001333 Peptidase M32, carboxypeptidase Taq [PR00998] (33-50)
  IPR001333 Peptidase M32, carboxypeptidase Taq [PR00998] (56-77)
  IPR001333 Peptidase M32, carboxypeptidase Taq [PS52034] (1-134)
  IPR001333 Peptidase M32, carboxypeptidase Taq [PTHR34217] (2-131)

Secondary structure (DSSP, 8-state):
-GGG--TTTHHHHHHHHHHHHHHHHTTSS-GGGHHHHHHHHHHHHHS---SSGGGTTTS-STTTTT-TT-THHHHHHHHHHHHTTT--HHHHHHHTGGGTTSS-HHHHHHHTT----THHHHHHHHIIIIIS--

Sequence (134 aa):
LRVEADEITYHFHIMLRFEIEKGLVDKKYNVSDVREIWNAKMKEYLGIVPKKDSEGVLQDIHWSQGMIGYFPTYSLGTFLAANWQGKDKKWLKEHIHKYGSTYTLQELLKKNQMKFDPSVNLDYLRKKYLQNGA

Solvent-accessible surface area (backbone atoms only — not comparable to full-atom values): 7949 Å² total; per-residue (Å²): 99,70,97,71,46,51,91,76,59,34,52,51,55,31,48,52,51,46,52,50,49,50,30,44,75,70,65,75,44,58,82,89,48,45,61,60,52,45,40,52,44,36,33,72,73,69,73,42,66,63,94,44,54,68,66,39,77,59,57,58,66,43,68,84,70,66,48,77,85,48,54,57,52,61,55,50,50,53,29,51,52,42,61,44,63,94,61,51,75,67,54,41,42,76,73,51,58,76,50,69,81,78,49,55,71,68,55,45,29,53,74,68,77,45,74,93,48,65,62,50,36,53,53,51,49,44,48,61,65,63,65,69,67,114

Nearest PDB structures (foldseek):
  7a03-assembly1_A  TM=9.349E-01  e=3.010E-07  Chitinophagaceae bacterium
  3hq2-assembly1_B  TM=9.161E-01  e=9.038E-07  Bacillus subtilis
  5wvu-assembly1_A  TM=9.280E-01  e=1.951E-06  Thermus thermophilus HB8
  1ka2-assembly1_A  TM=9.309E-01  e=1.748E-06  Pyrococcus furiosus
  5giv-assembly3_E  TM=9.009E-01  e=4.213E-06  Deinococcus radiodurans R1 = ATCC 13939 = DSM 20539